Protein AF-A0A409XR87-F1 (afdb_monomer)

Organism: Psilocybe cyanescens (NCBI:txid93625)

pLDDT: mean 85.4, std 16.05, range [34.34, 97.25]

Mean predicted aligned error: 7.91 Å

Secondary structure (DSSP, 8-state):
--------TTTT-PPPPPTT-TTHHHHHHHHHHHHHHTT-HHHHSS-SPPPPPSS---TT----HHHHHHHHHHHHHHHHHHHHHHHHHHHHHHHS-HHHHHHHTT-SSHHHHHHHHHHHHHHHHHHHTT--

Nearest PDB structures (foldseek):
  1fxk-assembly1_B  TM=3.104E-01  e=5.281E+00  Methanothermobacter thermautotrophicus

Sequence (132 aa):
MSSTIKLGDDFMKIPRLNEAGKNWVIYKAHFLWSIGACGKLKHVDGSAVAPADPVAHTVNQILTSEEETLDAEWQKALKIWNQGEAIIKQQIASTISDSQFMKICGKETTYDIWEALVGDFENKSRMVSVDL

Structure (mmCIF, N/CA/C/O backbone):
data_AF-A0A409XR87-F1
#
_entry.id   AF-A0A409XR87-F1
#
loop_
_atom_site.group_PDB
_atom_site.id
_atom_site.type_symbol
_atom_site.label_atom_id
_atom_site.label_alt_id
_atom_site.label_comp_id
_atom_site.label_asym_id
_atom_site.label_entity_id
_atom_site.label_seq_id
_atom_site.pdbx_PDB_ins_code
_atom_site.Cartn_x
_atom_site.Cartn_y
_atom_site.Cartn_z
_atom_site.occupancy
_atom_site.B_iso_or_equiv
_atom_site.auth_seq_id
_atom_site.auth_comp_id
_atom_site.auth_asym_id
_atom_site.auth_atom_id
_atom_site.pdbx_PDB_model_num
ATOM 1 N N . MET A 1 1 ? 19.174 11.391 28.679 1.00 34.34 1 MET A N 1
ATOM 2 C CA . MET A 1 1 ? 19.280 12.215 27.458 1.00 34.34 1 MET A CA 1
ATOM 3 C C . MET A 1 1 ? 19.004 11.304 26.278 1.00 34.34 1 MET A C 1
ATOM 5 O O . MET A 1 1 ? 19.773 10.377 26.071 1.00 34.34 1 MET A O 1
ATOM 9 N N . SER A 1 2 ? 17.857 11.466 25.616 1.00 39.59 2 SER A N 1
ATOM 10 C CA . SER A 1 2 ? 17.497 10.643 24.457 1.00 39.59 2 SER A CA 1
ATOM 11 C C . SER A 1 2 ? 18.222 11.212 23.242 1.00 39.59 2 SER A C 1
ATOM 13 O O . SER A 1 2 ? 17.932 12.331 22.823 1.00 39.59 2 SER A O 1
ATOM 15 N N . SER A 1 3 ? 19.232 10.502 22.746 1.00 38.88 3 SER A N 1
ATOM 16 C CA . SER A 1 3 ? 19.975 10.913 21.558 1.00 38.88 3 SER A CA 1
ATOM 17 C C . SER A 1 3 ? 19.114 10.658 20.328 1.00 38.88 3 SER A C 1
ATOM 19 O O . SER A 1 3 ? 19.044 9.536 19.831 1.00 38.88 3 SER A O 1
ATOM 21 N N . THR A 1 4 ? 18.453 11.698 19.828 1.00 47.94 4 THR A N 1
ATOM 22 C CA . THR A 1 4 ? 17.826 11.680 18.506 1.00 47.94 4 THR A CA 1
ATOM 23 C C . THR A 1 4 ? 18.948 11.684 17.473 1.00 47.94 4 THR A C 1
ATOM 25 O O . THR A 1 4 ? 19.423 12.739 17.051 1.00 47.94 4 THR A O 1
ATOM 28 N N . ILE A 1 5 ? 19.441 10.499 17.108 1.00 51.31 5 ILE A N 1
ATOM 29 C CA . ILE A 1 5 ? 20.324 10.351 15.954 1.00 51.31 5 ILE A CA 1
ATOM 30 C C . ILE A 1 5 ? 19.498 10.823 14.759 1.00 51.31 5 ILE A C 1
ATOM 32 O O . ILE A 1 5 ? 18.525 10.173 14.378 1.00 51.31 5 ILE A O 1
ATOM 36 N N . LYS A 1 6 ? 19.847 11.986 14.197 1.00 52.00 6 LYS A N 1
ATOM 37 C CA . LYS A 1 6 ? 19.364 12.385 12.877 1.00 52.00 6 LYS A CA 1
ATOM 38 C C . LYS A 1 6 ? 19.939 11.375 11.890 1.00 52.00 6 LYS A C 1
ATOM 40 O O . LYS A 1 6 ? 21.056 11.544 11.410 1.00 52.00 6 LYS A O 1
ATOM 45 N N . LEU A 1 7 ? 19.199 10.296 11.646 1.00 54.28 7 LEU A N 1
ATOM 46 C CA . LEU A 1 7 ? 19.348 9.511 10.430 1.00 54.28 7 LEU A CA 1
ATOM 47 C C . LEU A 1 7 ? 19.277 10.521 9.280 1.00 54.28 7 LEU A C 1
ATOM 49 O O . LEU A 1 7 ? 18.268 11.210 9.142 1.00 54.28 7 LEU A O 1
ATOM 53 N N . GLY A 1 8 ? 20.373 10.688 8.539 1.00 49.56 8 GLY A N 1
ATOM 54 C CA . GLY A 1 8 ? 20.384 11.572 7.377 1.00 49.56 8 GLY A CA 1
ATOM 55 C C . GLY A 1 8 ? 19.324 11.141 6.362 1.00 49.56 8 GLY A C 1
ATOM 56 O O . GLY A 1 8 ? 18.947 9.968 6.329 1.00 49.56 8 GLY A O 1
ATOM 57 N N . ASP A 1 9 ? 18.881 12.074 5.516 1.00 55.03 9 ASP A N 1
ATOM 58 C CA . ASP A 1 9 ? 17.833 11.856 4.501 1.00 55.03 9 ASP A CA 1
ATOM 59 C C . ASP A 1 9 ? 18.102 10.654 3.570 1.00 55.03 9 ASP A C 1
ATOM 61 O O . ASP A 1 9 ? 17.184 10.122 2.950 1.00 55.03 9 ASP A O 1
ATOM 65 N N . ASP A 1 10 ? 19.352 10.192 3.485 1.00 55.88 10 ASP A N 1
ATOM 66 C CA . ASP A 1 10 ? 19.766 9.034 2.691 1.00 55.88 10 ASP A CA 1
ATOM 67 C C . ASP A 1 10 ? 19.475 7.671 3.343 1.00 55.88 10 ASP A C 1
ATOM 69 O O . ASP A 1 10 ? 19.400 6.672 2.630 1.00 55.88 10 ASP A O 1
ATOM 73 N N . PHE A 1 11 ? 19.277 7.591 4.666 1.00 53.19 11 PHE A N 1
ATOM 74 C CA . PHE A 1 11 ? 19.134 6.304 5.373 1.00 53.19 11 PHE A CA 1
ATOM 75 C C . PHE A 1 11 ? 17.886 5.515 4.942 1.00 53.19 1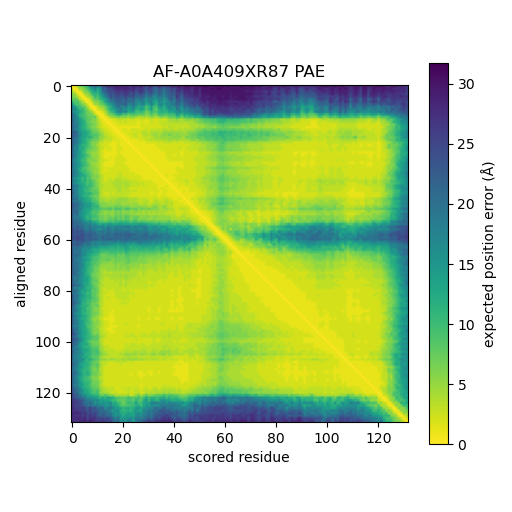1 PHE A C 1
ATOM 77 O O . PHE A 1 11 ? 17.865 4.290 5.014 1.00 53.19 11 PHE A O 1
ATOM 84 N N . MET A 1 12 ? 16.853 6.213 4.465 1.00 68.31 12 MET A N 1
ATOM 85 C CA . MET A 1 12 ? 15.595 5.620 3.998 1.00 68.31 12 MET A CA 1
ATOM 86 C C . MET A 1 12 ? 15.436 5.678 2.473 1.00 68.31 12 MET A C 1
ATOM 88 O O . MET A 1 12 ? 14.344 5.423 1.963 1.00 68.31 12 MET A O 1
ATOM 92 N N . LYS A 1 13 ? 16.490 6.029 1.718 1.00 80.00 13 LYS A N 1
ATOM 93 C CA . LYS A 1 13 ? 16.383 6.109 0.258 1.00 80.00 13 LYS A CA 1
ATOM 94 C C . LYS A 1 13 ? 16.277 4.718 -0.354 1.00 80.00 13 LYS A C 1
ATOM 96 O O . LYS A 1 13 ? 17.232 3.942 -0.409 1.00 80.00 13 LYS A O 1
ATOM 101 N N . ILE A 1 14 ? 15.094 4.441 -0.879 1.00 89.00 14 ILE A N 1
ATOM 102 C CA . ILE A 1 14 ? 14.847 3.295 -1.741 1.00 89.00 14 ILE A CA 1
ATOM 103 C C . ILE A 1 1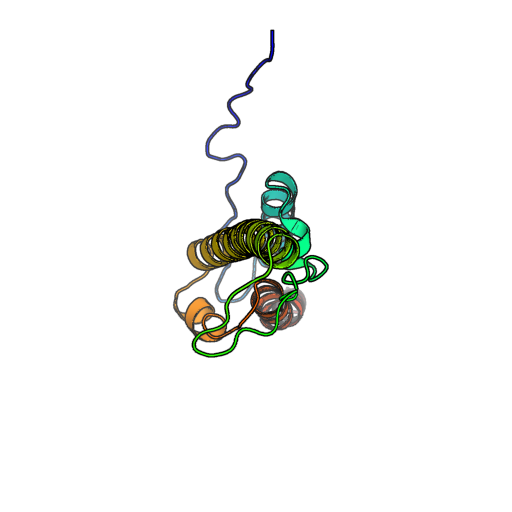4 ? 15.305 3.681 -3.153 1.00 89.00 14 ILE A C 1
ATOM 105 O O . ILE A 1 14 ? 14.907 4.739 -3.653 1.00 89.00 14 ILE A O 1
ATOM 109 N N . PRO A 1 15 ? 16.159 2.873 -3.808 1.00 92.25 15 PRO A N 1
ATOM 110 C CA . PRO A 1 15 ? 16.553 3.138 -5.186 1.00 92.25 15 PRO A CA 1
ATOM 111 C C . PRO A 1 15 ? 15.323 3.093 -6.098 1.00 92.25 15 PRO A C 1
ATOM 113 O O . PRO A 1 15 ? 14.381 2.355 -5.834 1.00 92.25 15 PRO A O 1
ATOM 116 N N . ARG A 1 16 ? 15.324 3.834 -7.210 1.00 94.81 16 ARG A N 1
ATOM 117 C CA . ARG A 1 16 ? 14.261 3.661 -8.210 1.00 94.81 16 ARG A CA 1
ATOM 118 C C . ARG A 1 16 ? 14.345 2.270 -8.841 1.00 94.81 16 ARG A C 1
ATOM 120 O O . ARG A 1 16 ? 15.437 1.813 -9.186 1.00 94.81 16 ARG A O 1
ATOM 127 N N . LEU A 1 17 ? 13.206 1.609 -9.017 1.00 94.94 17 LEU A N 1
ATOM 128 C CA . LEU A 1 17 ? 13.112 0.335 -9.716 1.00 94.94 17 LEU A CA 1
ATOM 129 C C . LEU A 1 17 ? 13.359 0.552 -11.210 1.00 94.94 17 LEU A C 1
ATOM 131 O O . LEU A 1 17 ? 12.679 1.337 -11.867 1.00 94.94 17 LEU A O 1
ATOM 135 N N . ASN A 1 18 ? 14.341 -0.157 -11.754 1.00 92.75 18 ASN A N 1
ATOM 136 C CA . ASN A 1 18 ? 14.617 -0.153 -13.181 1.00 92.75 18 ASN A CA 1
ATOM 137 C C . ASN A 1 18 ? 13.461 -0.824 -13.943 1.00 92.75 18 ASN A C 1
ATOM 139 O O . ASN A 1 18 ? 12.985 -1.878 -13.526 1.00 92.75 18 ASN A O 1
ATOM 143 N N . GLU A 1 19 ? 13.048 -0.264 -15.083 1.00 88.94 19 GLU A N 1
ATOM 144 C CA . GLU A 1 19 ? 11.924 -0.795 -15.875 1.00 88.94 19 GLU A CA 1
ATOM 145 C C . GLU A 1 19 ? 12.127 -2.246 -16.335 1.00 88.94 19 GLU A C 1
ATOM 147 O O . GLU A 1 19 ? 11.177 -3.028 -16.359 1.00 88.94 19 GLU A O 1
ATOM 152 N N . ALA A 1 20 ? 13.369 -2.636 -16.640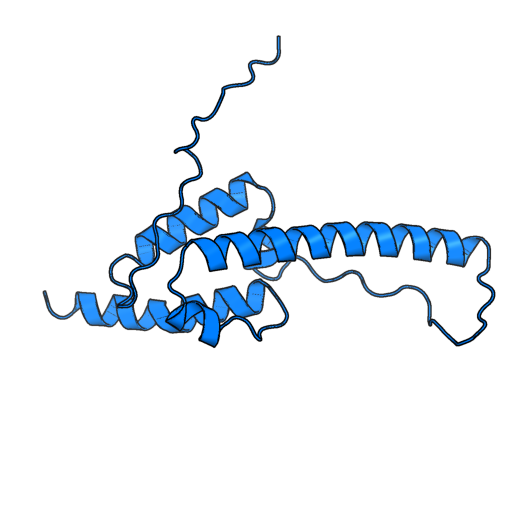 1.00 86.88 20 ALA A N 1
ATOM 153 C CA . ALA A 1 20 ? 13.721 -4.008 -17.005 1.00 86.88 20 ALA A CA 1
ATOM 154 C C . ALA A 1 20 ? 13.948 -4.920 -15.783 1.00 86.88 20 ALA A C 1
ATOM 156 O O . ALA A 1 20 ? 14.216 -6.107 -15.944 1.00 86.88 20 ALA A O 1
ATOM 157 N N . GLY A 1 21 ? 13.867 -4.388 -14.559 1.00 88.81 21 GLY A N 1
ATOM 158 C CA . GLY A 1 21 ? 14.025 -5.166 -13.330 1.00 88.81 21 GLY A CA 1
ATOM 159 C C . GLY A 1 21 ? 15.459 -5.515 -12.951 1.00 88.81 21 GLY A C 1
ATOM 160 O O . GLY A 1 21 ? 15.657 -6.321 -12.048 1.00 88.81 21 GLY A O 1
ATOM 161 N N . LYS A 1 22 ? 16.473 -4.926 -13.599 1.00 89.75 22 LYS A N 1
ATOM 162 C CA . LYS A 1 22 ? 17.889 -5.291 -13.380 1.00 89.75 22 LYS A CA 1
ATOM 163 C C . LYS A 1 22 ? 18.352 -5.139 -11.929 1.00 89.75 22 LYS A C 1
ATOM 165 O O . LYS A 1 22 ? 19.222 -5.872 -11.480 1.00 89.75 22 LYS A O 1
ATOM 170 N N . ASN A 1 23 ? 17.780 -4.185 -11.198 1.00 93.00 23 ASN A N 1
ATOM 171 C CA . ASN A 1 23 ? 18.082 -3.940 -9.789 1.00 93.00 23 ASN A CA 1
ATOM 172 C C . ASN A 1 23 ? 17.005 -4.487 -8.838 1.00 93.00 23 ASN A C 1
ATOM 174 O O . ASN A 1 23 ? 16.978 -4.071 -7.682 1.00 93.00 23 ASN A O 1
ATOM 178 N N . TRP A 1 24 ? 16.130 -5.394 -9.294 1.00 94.19 24 TRP A N 1
ATOM 179 C CA . TRP A 1 24 ? 14.994 -5.898 -8.512 1.00 94.19 24 TRP A CA 1
ATOM 180 C C . TRP A 1 24 ? 15.401 -6.409 -7.127 1.00 94.19 24 TRP A C 1
ATOM 182 O O . TRP A 1 24 ? 14.820 -5.989 -6.132 1.00 94.19 24 TRP A O 1
ATOM 192 N N . VAL A 1 25 ? 16.436 -7.249 -7.046 1.00 92.50 25 VAL A N 1
ATOM 193 C CA . VAL A 1 25 ? 16.907 -7.825 -5.773 1.00 92.50 25 VAL A CA 1
ATOM 194 C C . VAL A 1 25 ? 17.312 -6.732 -4.775 1.00 92.50 25 VAL A C 1
ATOM 196 O O . VAL A 1 25 ? 16.936 -6.787 -3.605 1.00 92.50 25 VAL A O 1
ATOM 199 N N . ILE A 1 26 ? 18.026 -5.705 -5.246 1.00 92.12 26 ILE A N 1
ATOM 200 C CA . ILE A 1 26 ? 18.484 -4.579 -4.418 1.00 92.12 26 ILE A CA 1
ATOM 201 C C . ILE A 1 26 ? 17.298 -3.699 -4.009 1.00 92.12 26 ILE A C 1
ATOM 203 O O . ILE A 1 26 ? 17.158 -3.355 -2.836 1.00 92.12 26 ILE A O 1
ATOM 207 N N . TYR A 1 27 ? 16.422 -3.369 -4.965 1.00 94.88 27 TYR A N 1
ATOM 208 C CA . TYR A 1 27 ? 15.197 -2.609 -4.724 1.00 94.88 27 TYR A CA 1
ATOM 209 C C . TYR A 1 27 ? 14.336 -3.276 -3.650 1.00 94.88 27 TYR A C 1
ATOM 211 O O . TYR A 1 27 ? 13.976 -2.634 -2.666 1.00 94.88 27 TYR A O 1
ATOM 219 N N . LYS A 1 28 ? 14.068 -4.577 -3.805 1.00 95.06 28 LYS A N 1
ATOM 220 C CA . LYS A 1 28 ? 13.242 -5.373 -2.895 1.00 95.06 28 LYS A CA 1
ATOM 221 C C . LYS A 1 28 ? 13.800 -5.352 -1.474 1.00 95.06 28 LYS A C 1
ATOM 223 O O . LYS A 1 28 ? 13.052 -5.091 -0.536 1.00 95.06 28 LYS A O 1
ATOM 228 N N . ALA A 1 29 ? 15.107 -5.570 -1.311 1.00 94.25 29 ALA A N 1
ATOM 229 C CA . ALA A 1 29 ? 15.754 -5.549 -0.001 1.00 94.25 29 ALA A CA 1
ATOM 230 C C . ALA A 1 29 ? 15.647 -4.171 0.677 1.00 94.25 29 ALA A C 1
ATOM 232 O O . ALA A 1 29 ? 15.186 -4.081 1.814 1.00 94.25 29 ALA A O 1
ATOM 233 N N . HIS A 1 30 ? 15.996 -3.094 -0.035 1.00 93.94 30 HIS A N 1
ATOM 234 C CA . HIS A 1 30 ? 15.921 -1.730 0.501 1.00 93.94 30 HIS A CA 1
ATOM 235 C C . HIS A 1 30 ? 14.487 -1.321 0.843 1.00 93.94 30 HIS A C 1
ATOM 237 O O . HIS A 1 30 ? 14.248 -0.707 1.883 1.00 93.94 30 HIS A O 1
ATOM 243 N N . PHE A 1 31 ? 13.531 -1.679 -0.016 1.00 94.81 31 PHE A N 1
ATOM 244 C CA . PHE A 1 31 ? 12.121 -1.412 0.213 1.00 94.81 31 PHE A CA 1
ATOM 245 C C . PHE A 1 31 ? 11.637 -2.097 1.496 1.00 94.81 31 PHE A C 1
ATOM 247 O O . PHE A 1 31 ? 11.133 -1.424 2.394 1.00 94.81 31 PHE A O 1
ATOM 254 N N . LEU A 1 32 ? 11.865 -3.408 1.642 1.00 94.88 32 LEU A N 1
ATOM 255 C CA . LEU A 1 32 ? 11.439 -4.161 2.827 1.00 94.88 32 LEU A CA 1
ATOM 256 C C . LEU A 1 32 ? 12.097 -3.651 4.116 1.00 94.88 32 LEU A C 1
ATOM 258 O O . LEU A 1 32 ? 11.427 -3.559 5.144 1.00 94.88 32 LEU A O 1
ATOM 262 N N . TRP A 1 33 ? 13.377 -3.270 4.076 1.00 93.38 33 TRP A N 1
ATOM 263 C CA . TRP A 1 33 ? 14.052 -2.669 5.230 1.00 93.38 33 TRP A CA 1
ATOM 264 C C . TRP A 1 33 ? 13.473 -1.305 5.600 1.00 93.38 33 TRP A C 1
ATOM 266 O O . TRP A 1 33 ? 13.239 -1.051 6.780 1.00 93.38 33 TRP A O 1
ATOM 276 N N . SER A 1 34 ? 13.187 -0.452 4.613 1.00 92.06 34 SER A N 1
ATOM 277 C CA . SER A 1 34 ? 12.579 0.858 4.856 1.00 92.06 34 SER A CA 1
ATOM 278 C C . SER A 1 34 ? 11.181 0.719 5.470 1.00 92.06 34 SER A C 1
ATOM 280 O O . SER A 1 34 ? 10.907 1.310 6.514 1.00 92.06 34 SER A O 1
ATOM 282 N N . ILE A 1 35 ? 10.324 -0.141 4.907 1.00 92.81 35 ILE A N 1
ATOM 283 C CA . ILE A 1 35 ? 8.978 -0.381 5.449 1.00 92.81 35 ILE A CA 1
ATOM 284 C C . ILE A 1 35 ? 9.033 -1.040 6.836 1.00 92.81 35 ILE A C 1
ATOM 286 O O . ILE A 1 35 ? 8.240 -0.700 7.723 1.00 92.81 35 ILE A O 1
ATOM 290 N N . GLY A 1 36 ? 9.981 -1.958 7.049 1.00 91.62 36 GLY A N 1
ATOM 291 C CA . GLY A 1 36 ? 10.250 -2.567 8.349 1.00 91.62 36 GLY A CA 1
ATOM 292 C C . GLY A 1 36 ? 10.639 -1.530 9.402 1.00 91.62 36 GLY A C 1
ATOM 293 O O . GLY A 1 36 ? 10.072 -1.526 10.493 1.00 91.62 36 GLY A O 1
ATOM 294 N N . ALA A 1 37 ? 11.524 -0.593 9.057 1.00 88.94 37 ALA A N 1
ATOM 295 C CA . ALA A 1 37 ? 11.925 0.501 9.936 1.00 88.94 37 ALA A CA 1
ATOM 296 C C . ALA A 1 37 ? 10.775 1.486 10.230 1.00 88.94 37 ALA A C 1
ATOM 298 O O . ALA A 1 37 ? 10.716 2.053 11.320 1.00 88.94 37 ALA A O 1
ATOM 299 N N . CYS A 1 38 ? 9.816 1.640 9.311 1.00 88.50 38 CYS A N 1
ATOM 300 C CA . CYS A 1 38 ? 8.568 2.375 9.550 1.00 88.50 38 CYS A CA 1
ATOM 301 C C . CYS A 1 38 ? 7.530 1.590 10.379 1.00 88.50 38 CYS A C 1
ATOM 303 O O . CYS A 1 38 ? 6.482 2.140 10.725 1.00 88.50 38 CYS A O 1
ATOM 305 N N . GLY A 1 39 ? 7.775 0.309 10.680 1.00 90.50 39 GLY A N 1
ATOM 306 C CA . GLY A 1 39 ? 6.846 -0.551 11.416 1.00 90.50 39 GLY A CA 1
ATOM 307 C C . GLY A 1 39 ? 5.581 -0.919 10.633 1.00 90.50 39 GLY A C 1
ATOM 308 O O . GLY A 1 39 ? 4.555 -1.223 11.241 1.00 90.50 39 GLY A O 1
ATOM 309 N N . LYS A 1 40 ? 5.617 -0.870 9.292 1.00 93.31 40 LYS A N 1
ATOM 310 C CA . LYS A 1 40 ? 4.446 -1.109 8.424 1.00 93.31 40 LYS A CA 1
ATOM 311 C C . LYS A 1 40 ? 4.530 -2.393 7.594 1.00 93.31 40 LYS A C 1
ATOM 313 O O . LYS A 1 40 ? 3.689 -2.613 6.732 1.00 93.31 40 LYS A O 1
ATOM 318 N N . LEU A 1 41 ? 5.494 -3.273 7.886 1.00 94.31 41 LEU A N 1
ATOM 319 C CA . LEU A 1 41 ? 5.755 -4.491 7.101 1.00 94.31 41 LEU A CA 1
ATOM 320 C C . LEU A 1 41 ? 4.521 -5.396 6.940 1.00 94.31 41 LEU A C 1
ATOM 322 O O . LEU A 1 41 ? 4.324 -5.968 5.876 1.00 94.31 41 LEU A O 1
ATOM 326 N N . LYS A 1 42 ? 3.639 -5.418 7.946 1.00 95.00 42 LYS A N 1
ATOM 327 C CA . LYS A 1 42 ? 2.400 -6.210 7.943 1.00 95.00 42 LYS A CA 1
ATOM 328 C C . LYS A 1 42 ? 1.427 -5.871 6.802 1.00 95.00 42 LYS A C 1
ATOM 330 O O . LYS A 1 42 ? 0.595 -6.689 6.439 1.00 95.00 42 LYS A O 1
ATOM 335 N N . HIS A 1 43 ? 1.498 -4.662 6.249 1.00 96.19 43 HIS A N 1
ATOM 336 C CA . HIS A 1 43 ? 0.701 -4.274 5.078 1.00 96.19 43 HIS A CA 1
ATOM 337 C C . HIS A 1 43 ? 1.278 -4.834 3.770 1.00 96.19 43 HIS A C 1
ATOM 339 O O . HIS A 1 43 ? 0.553 -5.015 2.799 1.00 96.19 43 HIS A O 1
ATOM 345 N N . VAL A 1 44 ? 2.587 -5.102 3.741 1.00 95.38 44 VAL A N 1
ATOM 346 C CA . VAL A 1 44 ? 3.293 -5.656 2.578 1.00 95.38 44 VAL A CA 1
ATOM 347 C C . VAL A 1 44 ? 3.178 -7.175 2.541 1.00 95.38 44 VAL A C 1
ATOM 349 O O . VAL A 1 44 ? 3.043 -7.735 1.462 1.00 95.38 44 VAL A O 1
ATOM 352 N N . ASP A 1 45 ? 3.222 -7.841 3.699 1.00 92.75 45 ASP A N 1
ATOM 353 C CA . ASP A 1 45 ? 3.071 -9.302 3.802 1.00 92.75 45 ASP A CA 1
ATOM 354 C C . ASP A 1 45 ? 1.604 -9.775 3.890 1.00 92.75 45 ASP A C 1
ATOM 356 O O . ASP A 1 45 ? 1.346 -10.975 3.842 1.00 92.75 45 ASP A O 1
ATOM 360 N N . GLY A 1 46 ? 0.650 -8.842 4.000 1.00 91.06 46 GLY A N 1
ATOM 361 C CA . GLY A 1 46 ? -0.786 -9.127 4.068 1.00 91.06 46 GLY A CA 1
ATOM 362 C C . GLY A 1 46 ? -1.305 -9.522 5.457 1.00 91.06 46 GLY A C 1
ATOM 363 O O . GLY A 1 46 ? -2.500 -9.752 5.619 1.00 91.06 46 GLY A O 1
ATOM 364 N N . SER A 1 47 ? -0.455 -9.561 6.487 1.00 93.06 47 SER A N 1
ATOM 365 C CA . SER A 1 47 ? -0.861 -9.899 7.861 1.00 93.06 47 SER A CA 1
ATOM 366 C C . SER A 1 47 ? -1.674 -8.789 8.539 1.00 93.06 47 SER A C 1
ATOM 368 O O . SER A 1 47 ? -2.330 -9.028 9.554 1.00 93.06 47 SER A O 1
ATOM 370 N N . ALA A 1 48 ? -1.607 -7.552 8.036 1.00 91.38 48 ALA A N 1
ATOM 371 C CA . ALA A 1 48 ? -2.447 -6.446 8.487 1.00 91.38 48 ALA A CA 1
ATOM 372 C C . ALA A 1 48 ? -3.823 -6.518 7.816 1.00 91.38 48 ALA A C 1
ATOM 374 O O . ALA A 1 48 ? -4.028 -5.981 6.730 1.00 91.38 48 ALA A O 1
ATOM 375 N N . VAL A 1 49 ? -4.783 -7.134 8.501 1.00 90.75 49 VAL A N 1
ATOM 376 C CA . VAL A 1 49 ? -6.172 -7.219 8.033 1.00 90.75 49 VAL A CA 1
ATOM 377 C C . VAL A 1 49 ? -6.896 -5.890 8.267 1.00 90.75 49 VAL A C 1
ATOM 379 O O . VAL A 1 49 ? -6.719 -5.258 9.313 1.00 90.75 49 VAL A O 1
ATOM 382 N N . ALA A 1 50 ? -7.711 -5.471 7.297 1.00 92.88 50 ALA A N 1
ATOM 383 C CA . ALA A 1 50 ? -8.592 -4.320 7.452 1.00 92.88 50 ALA A CA 1
ATOM 384 C C . ALA A 1 50 ? -9.559 -4.554 8.632 1.00 92.88 50 ALA A C 1
ATOM 386 O O 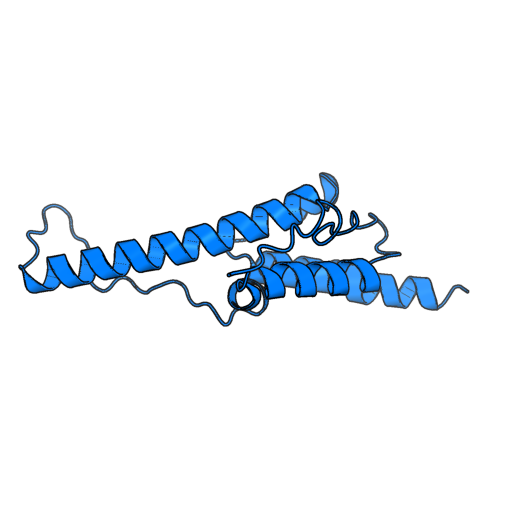. ALA A 1 50 ? -10.147 -5.636 8.725 1.00 92.88 50 ALA A O 1
ATOM 387 N N . PRO A 1 51 ? -9.735 -3.581 9.543 1.00 93.62 51 PRO A N 1
ATOM 388 C CA . PRO A 1 51 ? -10.677 -3.719 10.649 1.00 93.62 51 PRO A CA 1
ATOM 389 C C . PRO A 1 51 ? -12.097 -3.981 10.140 1.00 93.62 51 PRO A C 1
ATOM 391 O O . PRO A 1 51 ? -12.628 -3.197 9.353 1.00 93.62 51 PRO A O 1
ATOM 394 N N . ALA A 1 52 ? -12.703 -5.078 10.595 1.00 92.31 52 ALA A N 1
ATOM 395 C CA . ALA A 1 52 ? -14.082 -5.412 10.262 1.00 92.31 52 ALA A CA 1
ATOM 396 C C . ALA A 1 52 ? -15.039 -4.445 10.962 1.00 92.31 52 ALA A C 1
ATOM 398 O O . ALA A 1 52 ? -14.852 -4.145 12.141 1.00 92.31 52 ALA A O 1
A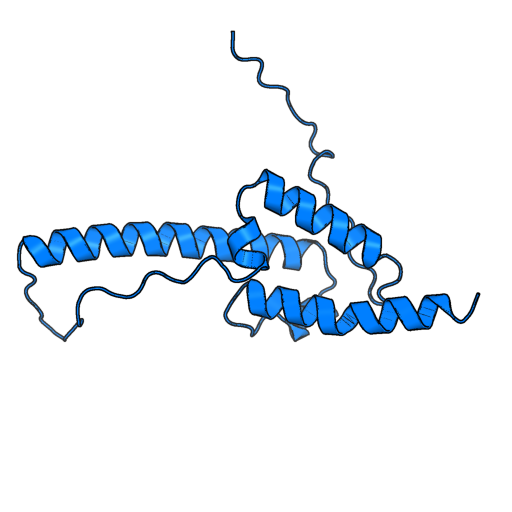TOM 399 N N . ASP A 1 53 ? -16.036 -3.979 10.218 1.00 91.19 53 ASP A N 1
ATOM 400 C CA . ASP A 1 53 ? -17.089 -3.113 10.735 1.00 91.19 53 ASP A CA 1
ATOM 401 C C . ASP A 1 53 ? -17.884 -3.848 11.834 1.00 91.19 53 ASP A C 1
ATOM 403 O O . ASP A 1 53 ? -18.440 -4.921 11.564 1.00 91.19 53 ASP A O 1
ATOM 407 N N . PRO A 1 54 ? -17.889 -3.341 13.082 1.00 87.75 54 PRO A N 1
ATOM 408 C CA . PRO A 1 54 ? -18.564 -3.995 14.192 1.00 87.75 54 PRO A CA 1
ATOM 409 C C . PRO A 1 54 ? -20.079 -3.778 14.183 1.00 87.75 54 PRO A C 1
ATOM 411 O O . PRO A 1 54 ? -20.777 -4.499 14.898 1.00 87.75 54 PRO A O 1
ATOM 414 N N . VAL A 1 55 ? -20.600 -2.810 13.418 1.00 85.00 55 VAL A N 1
ATOM 415 C CA . VAL A 1 55 ? -22.014 -2.428 13.461 1.00 85.00 55 VAL A CA 1
ATOM 416 C C . VAL A 1 55 ? -22.616 -2.416 12.057 1.00 85.00 55 VAL A C 1
ATOM 418 O O . VAL A 1 55 ? -22.091 -1.837 11.119 1.00 85.00 55 VAL A O 1
ATOM 421 N N . ALA A 1 56 ? -23.787 -3.029 11.891 1.00 79.88 56 ALA A N 1
ATOM 422 C CA . ALA A 1 56 ? -24.498 -2.975 10.618 1.00 79.88 56 ALA A CA 1
ATOM 423 C C . ALA A 1 56 ? -25.097 -1.577 10.392 1.00 79.88 56 ALA A C 1
ATOM 425 O O . ALA A 1 56 ? -26.194 -1.297 10.870 1.00 79.88 56 ALA A O 1
ATOM 426 N N . HIS A 1 57 ? -24.403 -0.720 9.644 1.00 76.69 57 HIS A N 1
ATOM 427 C CA . HIS A 1 57 ? -24.887 0.622 9.332 1.00 76.69 57 HIS A CA 1
ATOM 428 C C . HIS A 1 57 ? -26.145 0.592 8.448 1.00 76.69 57 HIS A C 1
ATOM 430 O O . HIS A 1 57 ? -26.112 0.178 7.286 1.00 76.69 57 HIS A O 1
ATOM 436 N N . THR A 1 58 ? -27.266 1.078 8.985 1.00 81.25 58 THR A N 1
ATOM 437 C CA . THR A 1 58 ? -28.525 1.272 8.242 1.00 81.25 58 THR A CA 1
ATOM 438 C C . THR A 1 58 ? -28.944 2.741 8.222 1.00 81.25 58 THR A C 1
ATOM 440 O O . THR A 1 58 ? -28.541 3.546 9.062 1.00 81.25 58 THR A O 1
ATOM 443 N N . VAL A 1 59 ? -29.746 3.130 7.225 1.00 68.81 59 VAL A N 1
ATOM 444 C CA . VAL A 1 59 ? -30.217 4.518 7.092 1.00 68.81 59 VAL A CA 1
ATOM 445 C C . VAL A 1 59 ? -31.090 4.881 8.302 1.00 68.81 59 VAL A C 1
ATOM 447 O O . VAL A 1 59 ? -32.094 4.220 8.550 1.00 68.81 59 VAL A O 1
ATOM 450 N N . ASN A 1 60 ? -30.727 5.959 9.010 1.00 74.75 60 ASN A N 1
ATOM 451 C CA . ASN A 1 60 ? -31.350 6.454 10.253 1.00 74.75 60 ASN A CA 1
ATOM 452 C C . ASN A 1 60 ? -31.157 5.573 11.501 1.00 74.75 60 ASN A C 1
ATOM 454 O O . ASN A 1 60 ? -31.984 5.612 12.414 1.00 74.75 60 ASN A O 1
ATOM 458 N N . GLN A 1 61 ? -30.075 4.799 11.567 1.00 78.56 61 GLN A N 1
ATOM 459 C CA . GLN A 1 61 ? -29.741 4.051 12.773 1.00 78.56 61 GLN A CA 1
ATOM 460 C C . GLN A 1 61 ? -29.423 4.986 13.948 1.00 78.56 61 GLN A C 1
ATOM 462 O O . GLN A 1 61 ? -28.627 5.916 13.827 1.00 78.56 61 GLN A O 1
ATOM 467 N N . ILE A 1 62 ? -30.041 4.703 15.092 1.00 82.12 62 ILE A N 1
ATOM 468 C CA . ILE A 1 62 ? -29.664 5.265 16.387 1.00 82.12 62 ILE A CA 1
ATOM 469 C C . ILE A 1 62 ? -28.830 4.188 17.069 1.00 82.12 62 ILE A C 1
ATOM 471 O O . ILE A 1 62 ? -29.350 3.109 17.351 1.00 82.12 62 ILE A O 1
ATOM 475 N N . LEU A 1 63 ? -27.545 4.468 17.266 1.00 84.12 63 LEU A N 1
ATOM 476 C CA . LEU A 1 63 ? -26.629 3.561 17.946 1.00 84.12 63 LEU A CA 1
ATOM 477 C C . LEU A 1 63 ? -26.902 3.574 19.451 1.00 84.12 63 LEU A C 1
ATOM 479 O O . LEU A 1 63 ? -27.255 4.610 20.023 1.00 84.12 63 LEU A O 1
ATOM 483 N N . THR A 1 64 ? -26.746 2.427 20.105 1.00 89.00 64 THR A N 1
ATOM 484 C CA . THR A 1 64 ? -26.662 2.396 21.569 1.00 89.00 64 THR A CA 1
ATOM 485 C C . THR A 1 64 ? -25.337 3.000 22.035 1.00 89.00 64 THR A C 1
ATOM 487 O O . THR A 1 64 ? -24.377 3.089 21.271 1.00 89.00 64 THR A O 1
ATOM 490 N N . SER A 1 65 ? -25.239 3.375 23.315 1.00 88.38 65 SER A N 1
ATOM 491 C CA . SER A 1 65 ? -23.979 3.894 23.866 1.00 88.38 65 SER A CA 1
ATOM 492 C C . SER A 1 65 ? -22.825 2.892 23.730 1.00 88.38 65 SER A C 1
ATOM 494 O O . SER A 1 65 ? -21.678 3.311 23.596 1.00 88.38 65 SER A O 1
ATOM 496 N N . GLU A 1 66 ? -23.103 1.586 23.784 1.00 87.94 66 GLU A N 1
ATOM 497 C CA . GLU A 1 66 ? -22.108 0.538 23.550 1.00 87.94 66 GLU A CA 1
ATOM 498 C C . GLU A 1 66 ? -21.735 0.392 22.066 1.00 87.94 66 GLU A C 1
ATOM 500 O O . GLU A 1 66 ? -20.582 0.122 21.745 1.00 87.94 66 GLU A O 1
ATOM 505 N N . GLU A 1 67 ? -22.678 0.582 21.142 1.00 90.00 67 GLU A N 1
ATOM 506 C CA . GLU A 1 67 ? -22.390 0.556 19.703 1.00 90.00 67 GLU A CA 1
ATOM 507 C C . GLU A 1 67 ? -21.595 1.794 19.262 1.00 90.00 67 GLU A C 1
ATOM 509 O O . GLU A 1 67 ? -20.700 1.679 18.429 1.00 90.00 67 GLU A O 1
ATOM 514 N N . GLU A 1 68 ? -21.856 2.964 19.855 1.00 89.56 68 GLU A N 1
ATOM 515 C CA . GLU A 1 68 ? -21.095 4.195 19.601 1.00 89.56 68 GLU A CA 1
ATOM 516 C C . GLU A 1 68 ? -19.618 4.059 19.991 1.00 89.56 68 GLU A C 1
ATOM 518 O O . GLU A 1 68 ? -18.735 4.563 19.292 1.00 89.56 68 GLU A O 1
ATOM 523 N N . THR A 1 69 ? -19.320 3.384 21.106 1.00 91.00 69 THR A N 1
ATOM 524 C CA . THR A 1 69 ? -17.930 3.172 21.530 1.00 91.00 69 THR A CA 1
ATOM 525 C C . THR A 1 69 ? -17.212 2.198 20.603 1.00 91.00 69 THR A C 1
ATOM 527 O O . THR A 1 69 ? -16.079 2.480 20.204 1.00 91.00 69 THR A O 1
ATOM 530 N N . LEU A 1 70 ? -17.876 1.110 20.199 1.00 91.50 70 LEU A N 1
ATOM 531 C CA . LEU A 1 70 ? -17.342 0.148 19.233 1.00 91.50 70 LEU A CA 1
ATOM 532 C C . LEU A 1 70 ? -17.095 0.783 17.859 1.00 91.50 70 LEU A C 1
ATOM 534 O O . LEU A 1 70 ? -16.018 0.597 17.291 1.00 91.50 70 LEU A O 1
ATOM 538 N N . ASP A 1 71 ? -18.042 1.575 17.350 1.00 91.06 71 ASP A N 1
ATOM 539 C CA . ASP A 1 71 ? -17.887 2.308 16.090 1.00 91.06 71 ASP A CA 1
ATOM 540 C C . ASP A 1 71 ? -16.710 3.293 16.167 1.00 91.06 71 ASP A C 1
ATOM 542 O O . ASP A 1 71 ? -15.829 3.302 15.304 1.00 91.06 71 ASP A O 1
ATOM 546 N N . ALA A 1 72 ? -16.604 4.059 17.257 1.00 91.88 72 ALA A N 1
ATOM 547 C CA . ALA A 1 72 ? -15.506 5.002 17.444 1.00 91.88 72 ALA A CA 1
ATOM 548 C C . ALA A 1 72 ? -14.128 4.315 17.520 1.00 91.88 72 ALA A C 1
ATOM 550 O O . ALA A 1 72 ? -13.125 4.874 17.057 1.00 91.88 72 ALA A O 1
ATOM 551 N N . GLU A 1 73 ? -14.040 3.127 18.121 1.00 94.44 73 GLU A N 1
ATOM 552 C CA . GLU A 1 73 ? -12.819 2.317 18.148 1.00 94.44 73 GLU A CA 1
ATOM 553 C C . GLU A 1 73 ? -12.478 1.752 16.767 1.00 94.44 73 GLU A C 1
ATOM 555 O O . GLU A 1 73 ? -11.328 1.867 16.324 1.00 94.44 73 GLU A O 1
ATOM 560 N N . TRP A 1 74 ? -13.473 1.224 16.053 1.00 95.31 74 TRP A N 1
ATOM 561 C CA . TRP A 1 74 ? -13.310 0.726 14.693 1.00 95.31 74 TRP A CA 1
ATOM 562 C C . TRP A 1 74 ? -12.856 1.824 13.729 1.00 95.31 74 TRP A C 1
ATOM 564 O O . TRP A 1 74 ? -11.856 1.641 13.037 1.00 95.31 74 TRP A O 1
ATOM 574 N N . GLN A 1 75 ? -13.481 3.004 13.748 1.00 94.56 75 GLN A N 1
ATOM 575 C CA . GLN A 1 75 ? -13.091 4.150 12.918 1.00 94.56 75 GLN A CA 1
ATOM 576 C C . GLN A 1 75 ? -11.636 4.574 13.163 1.00 94.56 75 GLN A C 1
ATOM 578 O O . GLN A 1 75 ? -10.890 4.887 12.228 1.00 94.56 75 GLN A O 1
ATOM 583 N N . LYS A 1 76 ? -11.1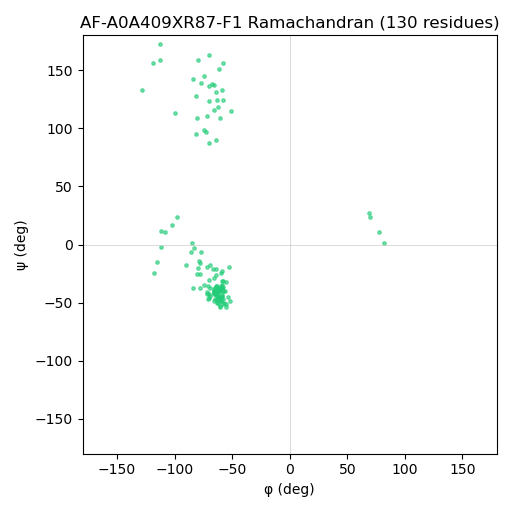83 4.555 14.426 1.00 95.56 76 LYS A N 1
ATOM 584 C CA . LYS A 1 76 ? -9.777 4.830 14.767 1.00 95.56 76 LYS A CA 1
ATOM 585 C C . LYS A 1 76 ? -8.851 3.763 14.190 1.00 95.56 76 LYS A C 1
ATOM 587 O O . LYS A 1 76 ? -7.835 4.116 13.585 1.00 95.56 76 LYS A O 1
ATOM 592 N N . ALA A 1 77 ? -9.190 2.486 14.354 1.00 95.19 77 ALA A N 1
ATOM 593 C CA . ALA A 1 77 ? -8.409 1.381 13.808 1.00 95.19 77 ALA A CA 1
ATOM 594 C C . ALA A 1 77 ? -8.345 1.445 12.273 1.00 95.19 77 ALA A C 1
ATOM 596 O O . ALA A 1 77 ? -7.261 1.338 11.695 1.00 95.19 77 ALA A O 1
ATOM 597 N N . LEU A 1 78 ? -9.480 1.698 11.616 1.00 95.75 78 LEU A N 1
ATOM 598 C CA . LEU A 1 78 ? -9.599 1.801 10.165 1.00 95.75 78 LEU A CA 1
ATOM 599 C C . LEU A 1 78 ? -8.772 2.969 9.628 1.00 95.75 78 LEU A C 1
ATOM 601 O O . LEU A 1 78 ? -8.036 2.813 8.656 1.00 95.75 78 LEU A O 1
ATOM 605 N N . LYS A 1 79 ? -8.810 4.125 10.298 1.00 96.81 79 LYS A N 1
ATOM 606 C CA . LYS A 1 79 ? -7.969 5.276 9.950 1.00 96.81 79 LYS A CA 1
ATOM 607 C C . LYS A 1 79 ? -6.478 4.939 10.019 1.00 96.81 79 LYS A C 1
ATOM 609 O O . LYS A 1 79 ? -5.732 5.313 9.115 1.00 96.81 79 LYS A O 1
ATOM 614 N N . ILE A 1 80 ? -6.038 4.242 11.068 1.00 95.50 80 ILE A N 1
ATOM 615 C CA . ILE A 1 80 ? -4.634 3.828 11.225 1.00 95.50 80 ILE A CA 1
ATOM 616 C C . ILE A 1 80 ? -4.231 2.845 10.122 1.00 95.50 80 ILE A C 1
ATOM 618 O O . ILE A 1 80 ? -3.144 2.980 9.551 1.00 95.50 80 ILE A O 1
ATOM 622 N N . TRP A 1 81 ? -5.098 1.879 9.811 1.00 97.06 81 TRP A N 1
ATOM 623 C CA . TRP A 1 81 ? -4.863 0.902 8.752 1.00 97.06 81 TRP A CA 1
ATOM 624 C C . TRP A 1 81 ? -4.777 1.583 7.375 1.00 97.06 81 TRP A C 1
ATOM 626 O O . TRP A 1 81 ? -3.766 1.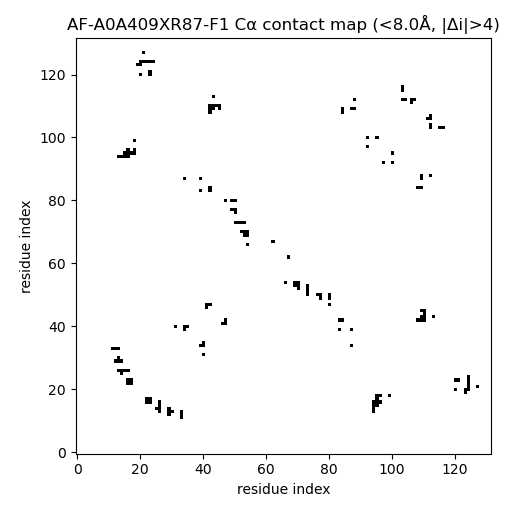440 6.689 1.00 97.06 81 TRP A O 1
ATOM 636 N N . ASN A 1 82 ? -5.749 2.436 7.033 1.00 96.69 82 ASN A N 1
ATOM 637 C CA . ASN A 1 82 ? -5.767 3.217 5.790 1.00 96.69 82 ASN A CA 1
ATOM 638 C C . ASN A 1 82 ? -4.540 4.125 5.646 1.00 96.69 82 ASN A C 1
ATOM 640 O O . ASN A 1 82 ? -4.009 4.295 4.550 1.00 96.69 82 ASN A O 1
ATOM 644 N N . GLN A 1 83 ? -4.059 4.707 6.747 1.00 95.81 83 GLN A N 1
ATOM 645 C CA . GLN A 1 83 ? -2.834 5.500 6.728 1.00 95.81 83 GLN A CA 1
ATOM 646 C C . GLN A 1 83 ? -1.604 4.636 6.412 1.00 95.81 83 GLN A C 1
ATOM 648 O O . GLN A 1 83 ? -0.735 5.073 5.659 1.00 95.81 83 GLN A O 1
ATOM 653 N N . GLY A 1 84 ? -1.521 3.425 6.973 1.00 94.44 84 GLY A N 1
ATOM 654 C CA . GLY A 1 84 ? -0.462 2.465 6.656 1.00 94.44 84 GLY A CA 1
ATOM 655 C C . GLY A 1 84 ? -0.449 2.092 5.175 1.00 94.44 84 GLY A C 1
ATOM 656 O O . GLY A 1 84 ? 0.594 2.214 4.531 1.00 94.44 84 GLY A O 1
ATOM 657 N N . GLU A 1 85 ? -1.619 1.752 4.631 1.00 97.12 85 GLU A N 1
ATOM 658 C CA . GLU A 1 85 ? -1.816 1.488 3.202 1.00 97.12 85 GLU A CA 1
ATOM 659 C C . GLU A 1 85 ? -1.351 2.665 2.335 1.00 97.12 85 GLU A C 1
ATOM 661 O O . GLU A 1 85 ? -0.519 2.509 1.443 1.00 97.12 85 GLU A O 1
ATOM 666 N N . ALA A 1 86 ? -1.845 3.873 2.616 1.00 95.62 86 ALA A N 1
ATOM 667 C CA . ALA A 1 86 ? -1.544 5.057 1.816 1.00 95.62 86 ALA A CA 1
ATOM 668 C C . ALA A 1 86 ? -0.046 5.403 1.803 1.00 95.62 86 ALA A C 1
ATOM 670 O O . ALA A 1 86 ? 0.496 5.736 0.747 1.00 95.62 86 ALA A O 1
ATOM 671 N N . ILE A 1 87 ? 0.636 5.295 2.950 1.00 93.69 87 ILE A N 1
ATOM 672 C CA . ILE A 1 87 ? 2.078 5.564 3.054 1.00 93.69 87 ILE A CA 1
ATOM 673 C C . ILE A 1 87 ? 2.864 4.623 2.140 1.00 93.69 87 ILE A C 1
ATOM 675 O O . ILE A 1 87 ? 3.706 5.080 1.366 1.00 93.69 87 ILE A O 1
ATOM 679 N N . ILE A 1 88 ? 2.578 3.321 2.194 1.00 95.31 88 ILE A N 1
ATOM 680 C CA . ILE A 1 88 ? 3.342 2.343 1.417 1.00 95.31 88 ILE A CA 1
ATOM 681 C C . ILE A 1 88 ? 3.012 2.455 -0.071 1.00 95.31 88 ILE A C 1
ATOM 683 O O . ILE A 1 88 ? 3.930 2.460 -0.891 1.00 95.31 88 ILE A O 1
ATOM 687 N N . LYS A 1 89 ? 1.732 2.623 -0.432 1.00 96.25 89 LYS A N 1
ATOM 688 C CA . LYS A 1 89 ? 1.318 2.876 -1.823 1.00 96.25 89 LYS A CA 1
ATOM 689 C C . LYS A 1 89 ? 2.058 4.073 -2.415 1.00 96.25 89 LYS A C 1
ATOM 691 O O . LYS A 1 89 ? 2.587 3.979 -3.522 1.00 96.25 89 LYS A O 1
ATOM 696 N N . GLN A 1 90 ? 2.164 5.166 -1.661 1.00 94.88 90 GLN A N 1
ATOM 697 C CA . GLN A 1 90 ? 2.898 6.353 -2.090 1.00 94.88 90 GLN A CA 1
ATOM 698 C C . GLN A 1 90 ? 4.403 6.087 -2.232 1.00 94.88 90 GLN A C 1
ATOM 700 O O . GLN A 1 90 ? 5.030 6.541 -3.191 1.00 94.88 90 GLN A O 1
ATOM 705 N N . GLN A 1 91 ? 4.992 5.336 -1.302 1.00 93.81 91 GLN A N 1
ATOM 706 C CA . GLN A 1 91 ? 6.407 4.977 -1.348 1.00 93.81 91 GLN A CA 1
ATOM 707 C C . GLN A 1 91 ? 6.735 4.106 -2.569 1.00 93.81 91 GLN A C 1
ATOM 709 O O . GLN A 1 91 ? 7.715 4.377 -3.266 1.00 93.81 91 GLN A O 1
ATOM 714 N N . ILE A 1 92 ? 5.871 3.143 -2.905 1.00 95.25 92 ILE A N 1
ATOM 715 C CA . ILE A 1 92 ? 5.962 2.371 -4.152 1.00 95.25 92 ILE A CA 1
ATOM 716 C C . ILE A 1 92 ? 5.848 3.305 -5.359 1.00 95.25 92 ILE A C 1
ATOM 718 O O . ILE A 1 92 ? 6.746 3.328 -6.195 1.00 95.25 92 ILE A O 1
ATOM 722 N N . ALA A 1 93 ? 4.795 4.126 -5.428 1.00 95.44 93 ALA A N 1
ATOM 723 C CA . ALA A 1 93 ? 4.559 5.022 -6.560 1.00 95.44 93 ALA A CA 1
ATOM 724 C C . ALA A 1 93 ? 5.749 5.965 -6.819 1.00 95.44 93 ALA A C 1
ATOM 726 O O . ALA A 1 93 ? 6.152 6.162 -7.960 1.00 95.44 93 ALA A O 1
ATOM 727 N N . SER A 1 94 ? 6.373 6.493 -5.761 1.00 94.31 94 SER A N 1
ATOM 728 C CA . SER A 1 94 ? 7.526 7.397 -5.879 1.00 94.31 94 SER A CA 1
ATOM 729 C C . SER A 1 94 ? 8.818 6.739 -6.386 1.00 94.31 94 SER A C 1
ATOM 731 O O . SER A 1 94 ? 9.736 7.441 -6.820 1.00 94.31 94 SER A O 1
ATOM 733 N N . THR A 1 95 ? 8.908 5.408 -6.331 1.00 95.69 95 THR A N 1
ATOM 734 C CA . THR A 1 95 ? 10.139 4.658 -6.615 1.00 95.69 95 THR A CA 1
ATOM 735 C C . THR A 1 95 ? 10.062 3.822 -7.891 1.00 95.69 95 THR A C 1
ATOM 737 O O . THR A 1 95 ? 11.070 3.248 -8.295 1.00 95.69 95 THR A O 1
ATOM 740 N N . ILE A 1 96 ? 8.925 3.811 -8.582 1.00 95.94 96 ILE A N 1
ATOM 741 C CA . ILE A 1 96 ? 8.739 3.140 -9.875 1.00 95.94 96 ILE A CA 1
ATOM 742 C C . ILE A 1 96 ? 8.522 4.165 -11.004 1.00 95.94 96 ILE A C 1
ATOM 744 O O . ILE A 1 96 ? 8.443 5.370 -10.764 1.00 95.94 96 ILE A O 1
ATOM 748 N N . SER A 1 97 ? 8.489 3.698 -12.251 1.00 95.56 97 SER A N 1
ATOM 749 C CA . SER A 1 97 ? 8.083 4.498 -13.416 1.00 95.56 97 SER A CA 1
ATOM 750 C C . SER A 1 97 ? 6.558 4.602 -13.526 1.00 95.56 97 SER A C 1
ATOM 752 O O . SER A 1 97 ? 5.835 3.720 -13.057 1.00 95.56 97 SER A O 1
ATOM 754 N N . ASP A 1 98 ? 6.064 5.621 -14.233 1.00 95.12 98 ASP A N 1
ATOM 755 C CA . ASP A 1 98 ? 4.628 5.792 -14.500 1.00 95.12 98 ASP A CA 1
ATOM 756 C C . ASP A 1 98 ? 4.035 4.575 -15.226 1.00 95.12 98 ASP A C 1
ATOM 758 O O . ASP A 1 98 ? 2.924 4.141 -14.930 1.00 95.12 98 ASP A O 1
ATOM 762 N N . SER A 1 99 ? 4.799 3.959 -16.135 1.00 93.56 99 SER A N 1
ATOM 763 C CA . SER A 1 99 ? 4.363 2.765 -16.869 1.00 93.56 99 SER A CA 1
ATOM 764 C C . SER A 1 99 ? 4.149 1.554 -15.950 1.00 93.56 99 SER A C 1
ATOM 766 O O . SER A 1 99 ? 3.202 0.789 -16.141 1.00 93.56 99 SER A O 1
ATOM 768 N N . GLN A 1 100 ? 4.998 1.384 -14.931 1.00 94.38 100 GLN A N 1
ATOM 769 C CA . GLN A 1 100 ? 4.832 0.368 -13.888 1.00 94.38 100 GLN A CA 1
ATOM 770 C C . GLN A 1 100 ? 3.681 0.739 -12.948 1.00 94.38 100 GLN A C 1
ATOM 772 O O . GLN A 1 100 ? 2.881 -0.126 -12.596 1.00 94.38 100 GLN A O 1
ATOM 777 N N . PHE A 1 101 ? 3.559 2.018 -12.586 1.00 96.12 101 PHE A N 1
ATOM 778 C CA . PHE A 1 101 ? 2.490 2.510 -11.722 1.00 96.12 101 PHE A CA 1
ATOM 779 C C . PHE A 1 101 ? 1.104 2.245 -12.317 1.00 96.12 101 PHE A C 1
ATOM 781 O O . PHE A 1 101 ? 0.249 1.681 -11.636 1.00 96.12 101 PHE A O 1
ATOM 788 N N . MET A 1 102 ? 0.904 2.536 -13.605 1.00 96.50 102 MET A N 1
ATOM 789 C CA . MET A 1 102 ? -0.374 2.311 -14.293 1.00 96.50 102 MET A CA 1
ATOM 790 C C . MET A 1 102 ? -0.836 0.846 -14.282 1.00 96.50 102 MET A C 1
ATOM 792 O O . MET A 1 102 ? -2.027 0.578 -14.414 1.00 96.50 102 MET A O 1
ATOM 796 N N . LYS A 1 103 ? 0.077 -0.118 -14.103 1.00 92.88 103 LYS A N 1
ATOM 797 C CA . LYS A 1 103 ? -0.265 -1.549 -14.009 1.00 92.88 103 LYS A CA 1
ATOM 798 C C . LYS A 1 103 ? -0.763 -1.961 -12.627 1.00 92.88 103 LYS A C 1
ATOM 800 O O . LYS A 1 103 ? -1.462 -2.964 -12.509 1.00 92.88 103 LYS A O 1
ATOM 805 N N . ILE A 1 104 ? -0.376 -1.228 -11.584 1.00 94.12 104 ILE A N 1
ATOM 806 C CA . ILE A 1 104 ? -0.624 -1.615 -10.189 1.00 94.12 104 ILE A CA 1
ATOM 807 C C . ILE A 1 104 ? -1.559 -0.649 -9.453 1.00 94.12 104 ILE A C 1
ATOM 809 O O . ILE A 1 104 ? -2.098 -1.019 -8.417 1.00 94.12 104 ILE A O 1
ATOM 813 N N . CYS A 1 105 ? -1.813 0.552 -9.983 1.00 92.50 105 CYS A N 1
ATOM 814 C CA . CYS A 1 105 ? -2.588 1.594 -9.300 1.00 92.50 105 CYS A CA 1
ATOM 815 C C . CYS A 1 105 ? -4.063 1.236 -9.041 1.00 92.50 105 CYS A C 1
ATOM 817 O O . CYS A 1 105 ? -4.681 1.834 -8.168 1.00 92.50 105 CYS A O 1
ATOM 819 N N . GLY A 1 106 ? -4.630 0.277 -9.780 1.00 93.00 106 GLY A N 1
ATOM 820 C CA . GLY A 1 106 ? -6.014 -0.183 -9.601 1.00 93.00 106 GLY A CA 1
ATOM 821 C C . GLY A 1 106 ? -6.204 -1.263 -8.531 1.00 93.00 106 GLY A C 1
ATOM 822 O O . GLY A 1 106 ? -7.313 -1.761 -8.373 1.00 93.00 106 GLY A O 1
ATOM 823 N N . LYS A 1 107 ? -5.140 -1.678 -7.839 1.00 95.38 107 LYS A N 1
ATOM 824 C CA . LYS A 1 107 ? -5.197 -2.753 -6.842 1.00 95.38 107 LYS A CA 1
ATOM 825 C C . LYS A 1 107 ? -5.642 -2.234 -5.479 1.00 95.38 107 LYS A C 1
ATOM 827 O O . LYS A 1 107 ? -5.269 -1.137 -5.059 1.00 95.38 107 LYS A O 1
ATOM 832 N N . GLU A 1 108 ? -6.441 -3.048 -4.801 1.00 93.12 108 GLU A N 1
ATOM 833 C CA . GLU A 1 108 ? -7.150 -2.650 -3.588 1.00 93.12 108 GLU A CA 1
ATOM 834 C C . GLU A 1 108 ? -6.205 -2.483 -2.400 1.00 93.12 108 GLU A C 1
ATOM 836 O O . GLU A 1 108 ? -6.230 -1.440 -1.743 1.00 93.12 108 GLU A O 1
ATOM 841 N N . THR A 1 109 ? -5.309 -3.445 -2.171 1.00 96.31 109 THR A N 1
ATOM 842 C CA . THR A 1 109 ? -4.392 -3.421 -1.027 1.00 96.31 109 THR A CA 1
ATOM 843 C C . THR A 1 109 ? -2.932 -3.248 -1.438 1.00 96.31 109 THR A C 1
ATOM 845 O O . THR A 1 109 ? -2.516 -3.514 -2.566 1.00 96.31 109 THR A O 1
ATOM 848 N N . THR A 1 110 ? -2.124 -2.789 -0.491 1.00 96.50 110 THR A N 1
ATOM 849 C CA . THR A 1 110 ? -0.667 -2.708 -0.603 1.00 96.50 110 THR A CA 1
ATOM 850 C C . THR A 1 110 ? -0.057 -4.082 -0.843 1.00 96.50 110 THR A C 1
ATOM 852 O O . THR A 1 110 ? 0.868 -4.195 -1.646 1.00 96.50 110 THR A O 1
ATOM 855 N N . TYR A 1 111 ? -0.603 -5.117 -0.204 1.00 97.25 111 TYR A N 1
ATOM 856 C CA . TYR A 1 111 ? -0.238 -6.508 -0.446 1.00 97.25 111 TYR A CA 1
ATOM 857 C C . TYR A 1 111 ? -0.423 -6.883 -1.923 1.00 97.25 111 TYR A C 1
ATOM 859 O O . TYR A 1 111 ? 0.527 -7.325 -2.563 1.00 97.25 111 TYR A O 1
ATOM 867 N N . ASP A 1 112 ? -1.589 -6.600 -2.514 1.00 96.88 112 ASP A N 1
ATOM 868 C CA . ASP A 1 112 ? -1.857 -6.914 -3.926 1.00 96.88 112 ASP A CA 1
ATOM 869 C C . ASP A 1 112 ? -0.907 -6.183 -4.882 1.00 96.88 112 ASP A C 1
ATOM 871 O O . ASP A 1 112 ? -0.489 -6.731 -5.910 1.00 96.88 112 ASP A O 1
ATOM 875 N N . ILE A 1 113 ? -0.603 -4.916 -4.574 1.00 96.88 113 ILE A N 1
ATOM 876 C CA . ILE A 1 113 ? 0.350 -4.082 -5.319 1.00 96.88 113 ILE A CA 1
ATOM 877 C C . ILE A 1 113 ? 1.747 -4.693 -5.239 1.00 96.88 113 ILE A C 1
ATOM 879 O O . ILE A 1 113 ? 2.431 -4.810 -6.259 1.00 96.88 113 ILE A O 1
ATOM 883 N N . TRP A 1 114 ? 2.168 -5.085 -4.039 1.00 96.56 114 TRP A N 1
ATOM 884 C CA . TRP A 1 114 ? 3.477 -5.669 -3.799 1.00 96.56 114 TRP A CA 1
ATOM 885 C C . TRP A 1 114 ? 3.634 -7.027 -4.483 1.00 96.56 114 TRP A C 1
ATOM 887 O O . TRP A 1 114 ? 4.597 -7.218 -5.223 1.00 96.56 114 TRP A O 1
ATOM 897 N N . GLU A 1 115 ? 2.666 -7.930 -4.331 1.00 96.19 115 GLU A N 1
ATOM 898 C CA . GLU A 1 115 ? 2.674 -9.244 -4.982 1.00 96.19 115 GLU A CA 1
ATOM 899 C C . GLU A 1 115 ? 2.702 -9.125 -6.508 1.00 96.19 115 GLU A C 1
ATOM 901 O O . GLU A 1 115 ? 3.394 -9.885 -7.185 1.00 96.19 115 GLU A O 1
ATOM 906 N N . ALA A 1 116 ? 2.022 -8.124 -7.072 1.00 94.88 116 ALA A N 1
ATOM 907 C CA . ALA A 1 116 ? 2.098 -7.861 -8.504 1.00 94.88 116 ALA A CA 1
ATOM 908 C C . ALA A 1 116 ? 3.497 -7.431 -8.953 1.00 94.88 116 ALA A C 1
ATOM 910 O O . ALA A 1 116 ? 3.980 -7.909 -9.977 1.00 94.88 116 ALA A O 1
ATOM 911 N N . LEU A 1 117 ? 4.167 -6.566 -8.184 1.00 94.19 117 LEU A N 1
ATOM 912 C CA . LEU A 1 117 ? 5.558 -6.199 -8.456 1.00 94.19 117 LEU A CA 1
ATOM 913 C C . LEU A 1 117 ? 6.490 -7.408 -8.335 1.00 94.19 117 LEU A C 1
ATOM 915 O O . LEU A 1 117 ? 7.343 -7.605 -9.200 1.00 94.19 117 LEU A O 1
ATOM 919 N N . VAL A 1 118 ? 6.312 -8.236 -7.302 1.00 94.31 118 VAL A N 1
ATOM 920 C CA . VAL A 1 118 ? 7.079 -9.477 -7.133 1.00 94.31 118 VAL A CA 1
ATOM 921 C C . VAL A 1 118 ? 6.880 -10.387 -8.345 1.00 94.31 118 VAL A C 1
ATOM 923 O O . VAL A 1 118 ? 7.864 -10.786 -8.965 1.00 94.31 118 VAL A O 1
ATOM 926 N N . GLY A 1 119 ? 5.639 -10.651 -8.754 1.00 92.19 119 GLY A N 1
ATOM 927 C CA . GLY A 1 119 ? 5.339 -11.478 -9.926 1.00 92.19 119 GLY A CA 1
ATOM 928 C C . GLY A 1 119 ? 5.962 -10.947 -11.222 1.00 92.19 119 GLY A C 1
ATOM 929 O O . GLY A 1 119 ? 6.514 -11.720 -12.012 1.00 92.19 119 GLY A O 1
ATOM 930 N N . ASP A 1 120 ? 5.946 -9.625 -11.414 1.00 89.75 120 ASP A N 1
ATOM 931 C CA . ASP A 1 120 ? 6.484 -8.970 -12.606 1.00 89.75 120 ASP A CA 1
ATOM 932 C C . ASP A 1 120 ? 8.012 -9.023 -12.701 1.00 89.75 120 ASP A C 1
ATOM 934 O O . ASP A 1 120 ? 8.537 -9.002 -13.819 1.00 89.75 120 ASP A O 1
ATOM 938 N N . PHE A 1 121 ? 8.732 -9.047 -11.576 1.00 88.88 121 PHE A N 1
ATOM 939 C CA . PHE A 1 121 ? 10.186 -8.848 -11.555 1.00 88.88 121 PHE A CA 1
ATOM 940 C C . PHE A 1 121 ? 10.999 -10.035 -11.042 1.00 88.88 121 PHE A C 1
ATOM 942 O O . PHE A 1 121 ? 12.139 -10.203 -11.480 1.00 88.88 121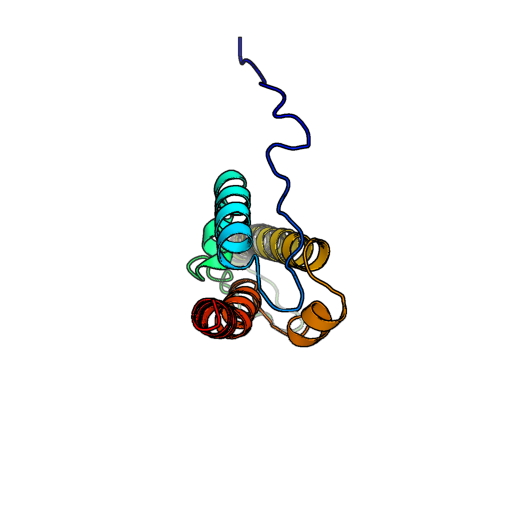 PHE A O 1
ATOM 949 N N . GLU A 1 122 ? 10.430 -10.916 -10.220 1.00 86.12 122 GLU A N 1
ATOM 950 C CA . GLU A 1 122 ? 11.129 -12.110 -9.729 1.00 86.12 122 GLU A CA 1
ATOM 951 C C . GLU A 1 122 ? 11.516 -13.045 -10.893 1.00 86.12 122 GLU A C 1
ATOM 953 O O . GLU A 1 122 ? 12.626 -13.577 -10.933 1.00 86.12 122 GLU A O 1
ATOM 958 N N . ASN A 1 123 ? 10.652 -13.162 -11.909 1.00 71.81 123 ASN A N 1
ATOM 959 C CA . ASN A 1 123 ? 10.924 -13.956 -13.113 1.00 71.81 123 ASN A CA 1
ATOM 960 C C . ASN A 1 123 ? 11.856 -13.237 -14.106 1.00 71.81 123 ASN A C 1
ATOM 962 O O . ASN A 1 123 ? 12.738 -13.864 -14.694 1.00 71.81 123 ASN A O 1
ATOM 966 N N . LYS A 1 124 ? 11.719 -11.912 -14.264 1.00 67.19 124 LYS A N 1
ATOM 967 C CA . LYS A 1 124 ? 12.569 -11.119 -15.175 1.00 67.19 124 LYS A CA 1
ATOM 968 C C . LYS A 1 124 ? 14.013 -11.020 -14.680 1.00 67.19 124 LYS A C 1
ATOM 970 O O . LYS A 1 124 ? 14.936 -11.118 -15.482 1.00 67.19 124 LYS A O 1
ATOM 975 N N . SER A 1 125 ? 14.221 -10.900 -13.367 1.00 58.56 125 SER A N 1
ATOM 976 C CA . SER A 1 125 ? 15.563 -10.890 -12.771 1.00 58.56 125 SER A CA 1
ATOM 977 C C . SER A 1 125 ? 16.297 -12.217 -12.987 1.00 58.56 125 SER A C 1
ATOM 979 O O . SER A 1 125 ? 17.508 -12.215 -13.208 1.00 58.56 125 SER A O 1
ATOM 981 N N . ARG A 1 126 ? 15.581 -13.350 -12.955 1.00 57.62 126 ARG A N 1
ATOM 982 C CA . ARG A 1 126 ? 16.162 -14.667 -13.260 1.00 57.62 126 ARG A CA 1
ATOM 983 C C . ARG A 1 126 ? 16.602 -14.765 -14.719 1.00 57.62 126 ARG A C 1
ATOM 985 O O . ARG A 1 126 ? 17.683 -15.274 -14.973 1.00 57.62 126 ARG A O 1
ATOM 992 N N . MET A 1 127 ? 15.816 -14.225 -15.651 1.00 52.50 127 MET A N 1
ATOM 993 C CA . MET A 1 127 ? 16.133 -14.259 -17.084 1.00 52.50 127 MET A CA 1
ATOM 994 C C . MET A 1 127 ? 17.388 -13.440 -17.427 1.00 52.50 127 MET A C 1
ATOM 996 O O . MET A 1 127 ? 18.254 -13.923 -18.141 1.00 52.50 127 MET A O 1
ATOM 1000 N N . VAL A 1 128 ? 17.551 -12.253 -16.832 1.00 52.00 128 VAL A N 1
ATOM 1001 C CA . VAL A 1 128 ? 18.739 -11.396 -17.047 1.00 52.00 128 VAL A CA 1
ATOM 1002 C C . VAL A 1 128 ? 20.029 -12.020 -16.489 1.00 52.00 128 VAL A C 1
ATOM 1004 O O . VAL A 1 128 ? 21.119 -11.673 -16.928 1.00 52.00 128 VAL A O 1
ATOM 1007 N N . SER A 1 129 ? 19.920 -12.957 -15.542 1.00 48.47 129 SER A N 1
ATOM 1008 C CA . SER A 1 129 ? 21.076 -13.649 -14.954 1.00 48.47 129 SER A CA 1
ATOM 1009 C C . SER A 1 129 ? 21.629 -14.772 -15.843 1.00 48.47 129 SER A C 1
ATOM 1011 O O . SER A 1 129 ? 22.715 -15.267 -15.567 1.00 48.47 129 SER A O 1
ATOM 1013 N N . VAL A 1 130 ? 20.879 -15.206 -16.864 1.00 51.41 130 VAL A N 1
ATOM 1014 C CA . VAL A 1 130 ? 21.253 -16.330 -17.743 1.00 51.41 130 VAL A CA 1
ATOM 1015 C C . VAL A 1 130 ? 22.055 -15.867 -18.970 1.00 51.41 130 VAL A C 1
ATOM 1017 O O . VAL A 1 130 ? 22.761 -16.674 -19.562 1.00 51.41 130 VAL A O 1
ATOM 1020 N N . ASP A 1 131 ? 22.018 -14.575 -19.308 1.00 44.59 131 ASP A N 1
ATOM 1021 C CA . ASP A 1 131 ? 22.682 -14.006 -20.496 1.00 44.59 131 ASP A CA 1
ATOM 1022 C C . ASP A 1 131 ? 24.059 -13.357 -20.205 1.00 44.59 131 ASP A C 1
ATOM 1024 O O . ASP A 1 131 ? 24.494 -12.473 -20.948 1.00 44.59 131 ASP A O 1
ATOM 1028 N N . LEU A 1 132 ? 24.739 -13.752 -19.120 1.00 40.41 132 LEU A N 1
ATOM 1029 C CA . LEU A 1 132 ? 26.069 -13.248 -18.726 1.00 40.41 132 LEU A CA 1
ATOM 1030 C C . LEU A 1 132 ? 27.166 -14.306 -18.864 1.00 40.41 132 LEU A C 1
ATOM 1032 O O . LEU A 1 132 ? 26.966 -15.435 -18.363 1.00 40.41 132 LEU A O 1
#

Radius of gyration: 19.4 Å; Cα contacts (8 Å, |Δi|>4): 91; chains: 1; bounding box: 57×29×48 Å

Solvent-accessible surface area (backbone atoms only — not comparable to full-atom values): 7901 Å² total; per-residue (Å²): 133,86,80,79,74,77,72,56,86,67,79,66,61,53,60,68,51,47,94,78,18,84,47,41,72,60,34,52,52,44,44,54,52,43,36,45,75,70,71,47,42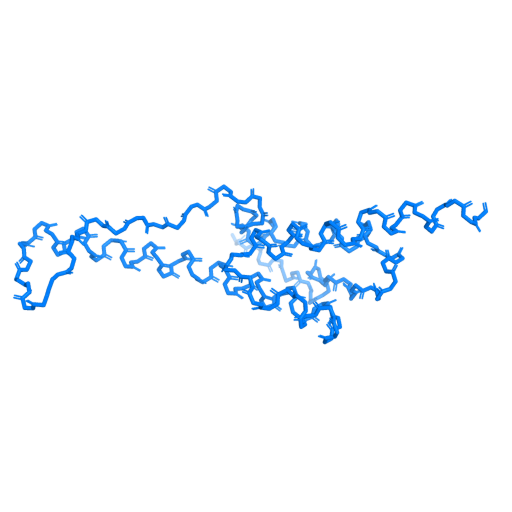,42,43,55,74,53,75,55,71,80,68,70,80,90,64,90,87,53,93,88,68,80,71,52,80,69,51,49,52,51,50,56,50,44,54,52,51,38,52,55,50,52,49,50,40,52,53,50,48,50,55,51,55,76,27,46,48,70,77,60,37,71,75,40,72,86,47,90,45,43,24,58,34,46,52,50,52,46,64,66,27,62,60,42,40,54,57,66,65,70,82,112

Foldseek 3Di:
DDDPPPPDPCQLDQAAQDPLLQCVVVNVVSLCVNCVVVVLNCLQQVVDDQQDQPDDDDPPDDDDPVNVVSNVVNVVSNVVSVVSFVVSLVVNVVRYDPVLCVVQVPDDGNNSSNVVSCVVRVVSNVVVVVVD